Protein AF-X0Z1N2-F1 (afdb_monomer_lite)

Foldseek 3Di:
DLDDDPVFFAKPACWDWDQDPVGIDIDTDTDGDPPNPVVVVVSVVVVQVVCPVPPPPDDDDDDDDDPD

pLDDT: mean 87.64, std 7.68, range [55.78, 95.81]

Sequence (68 aa):
KFPEDPSLGEAIIPNAFNGGLDGMRSMGVTELKKGKLEEAMARARAAALMYATRVAGFEYSIEVWSNV

Secondary structure (DSSP, 8-state):
-PPP-TTTEEEEEEEEEEEETTEEEEEEEEEEPTT-HHHHHHHHHHHHHHHHTTSTT-----------

Organism: NCBI:txid412755

Radius of gyration: 13.03 Å; chains: 1; bounding box: 36×20×35 Å

Structure (mmCIF, N/CA/C/O backbone):
data_AF-X0Z1N2-F1
#
_entry.id   AF-X0Z1N2-F1
#
loop_
_atom_site.group_PDB
_atom_site.id
_atom_site.type_symbol
_atom_site.label_atom_id
_atom_site.label_alt_id
_atom_site.label_comp_id
_atom_site.label_asym_id
_atom_site.label_entity_id
_atom_site.label_seq_id
_atom_site.pdbx_PDB_ins_code
_atom_site.Cartn_x
_atom_site.Cartn_y
_atom_site.Cartn_z
_atom_site.occupancy
_atom_site.B_iso_or_equiv
_atom_site.auth_seq_id
_atom_site.auth_comp_id
_atom_site.auth_asym_id
_atom_site.auth_atom_id
_atom_site.pdbx_PDB_model_num
ATOM 1 N N . LYS A 1 1 ? 12.763 -4.163 1.891 1.00 55.78 1 LYS A N 1
ATOM 2 C CA . LYS A 1 1 ? 11.383 -4.535 2.283 1.00 55.78 1 LYS A CA 1
ATOM 3 C C . LYS A 1 1 ? 10.862 -3.416 3.174 1.00 55.78 1 LYS A C 1
ATOM 5 O O . LYS A 1 1 ? 11.558 -3.084 4.125 1.00 55.78 1 LYS A O 1
ATOM 10 N N . PHE A 1 2 ? 9.748 -2.773 2.828 1.00 68.56 2 PHE A N 1
ATOM 11 C CA . PHE A 1 2 ? 9.112 -1.817 3.734 1.00 68.56 2 PHE A CA 1
ATOM 12 C C . PHE A 1 2 ? 8.397 -2.644 4.815 1.00 68.56 2 PHE A C 1
ATOM 14 O O . PHE A 1 2 ? 7.629 -3.530 4.437 1.00 68.56 2 PHE A O 1
ATOM 21 N N . PRO A 1 3 ? 8.737 -2.496 6.109 1.00 73.00 3 PRO A N 1
ATOM 22 C CA . PRO A 1 3 ? 8.215 -3.381 7.147 1.00 73.00 3 PRO A CA 1
ATOM 23 C C . PRO A 1 3 ? 6.694 -3.253 7.243 1.00 73.00 3 PRO A C 1
ATOM 25 O O . PRO A 1 3 ? 6.132 -2.212 6.904 1.00 73.00 3 PRO A O 1
ATOM 28 N N . GLU A 1 4 ? 6.025 -4.306 7.694 1.00 76.44 4 GLU A N 1
ATOM 29 C CA . GLU A 1 4 ? 4.603 -4.240 8.027 1.00 76.44 4 GLU A CA 1
ATOM 30 C C . GLU A 1 4 ? 4.406 -3.439 9.318 1.00 76.44 4 GLU A C 1
ATOM 32 O O . GLU A 1 4 ? 5.334 -3.273 10.112 1.00 76.44 4 GLU A O 1
ATOM 37 N N . ASP A 1 5 ? 3.206 -2.899 9.508 1.00 83.69 5 ASP A N 1
ATOM 38 C CA . ASP A 1 5 ? 2.841 -2.201 10.737 1.00 83.69 5 ASP A CA 1
ATOM 39 C C . ASP A 1 5 ? 1.474 -2.669 11.222 1.00 83.69 5 ASP A C 1
ATOM 41 O O . ASP A 1 5 ? 0.441 -2.187 10.743 1.00 83.69 5 ASP A O 1
ATOM 45 N N . PRO A 1 6 ? 1.468 -3.605 12.185 1.00 86.06 6 PRO A N 1
ATOM 46 C CA . PRO A 1 6 ? 0.242 -4.179 12.716 1.00 86.06 6 PRO A CA 1
ATOM 47 C C . PRO A 1 6 ? -0.583 -3.168 13.532 1.00 86.06 6 PRO A C 1
ATOM 49 O O . PRO A 1 6 ? -1.710 -3.469 13.942 1.00 86.06 6 PRO A O 1
ATOM 52 N N . SER A 1 7 ? -0.067 -1.955 13.793 1.00 91.44 7 SER A N 1
ATOM 53 C CA . SER A 1 7 ? -0.862 -0.892 14.418 1.00 91.44 7 SER A CA 1
ATOM 54 C C . SER A 1 7 ? -1.936 -0.343 13.474 1.00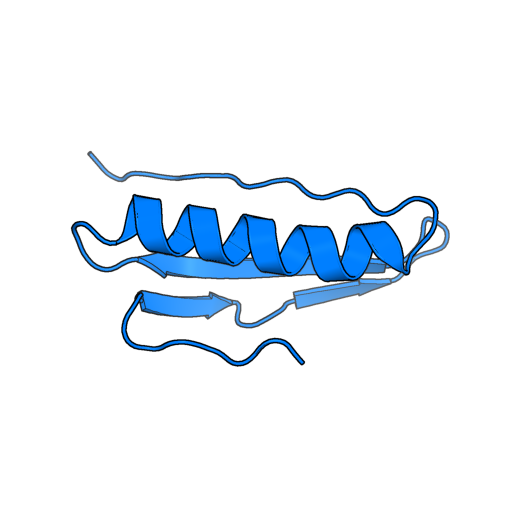 91.44 7 SER A C 1
ATOM 56 O O . SER A 1 7 ? -2.995 0.067 13.953 1.00 91.44 7 SER A O 1
ATOM 58 N N . LEU A 1 8 ? -1.712 -0.409 12.157 1.00 91.25 8 LEU A N 1
ATOM 59 C CA . LEU A 1 8 ? -2.610 0.142 11.139 1.00 91.25 8 LEU A CA 1
ATOM 60 C C . LEU A 1 8 ? -3.723 -0.824 10.734 1.00 91.25 8 LEU A C 1
ATOM 62 O O . LEU A 1 8 ? -4.821 -0.382 10.398 1.00 91.25 8 LEU A O 1
ATOM 66 N N . GLY A 1 9 ? -3.453 -2.127 10.769 1.00 91.88 9 GLY A N 1
ATOM 67 C CA . GLY A 1 9 ? -4.346 -3.122 10.194 1.00 91.88 9 GLY A CA 1
ATOM 68 C C . GLY A 1 9 ? -3.726 -4.507 10.081 1.00 91.88 9 GLY A C 1
ATOM 69 O O . GLY A 1 9 ? -2.642 -4.755 10.613 1.00 91.88 9 GLY A O 1
ATOM 70 N N . GLU A 1 10 ? -4.423 -5.381 9.364 1.00 92.69 10 GLU A N 1
ATOM 71 C CA . GLU A 1 10 ? -3.990 -6.738 9.028 1.00 92.69 10 GLU A CA 1
ATOM 72 C C . GLU A 1 10 ? -3.845 -6.875 7.509 1.00 92.69 10 GLU A C 1
ATOM 74 O O . GLU A 1 10 ? -4.702 -6.437 6.740 1.00 92.69 10 GLU A O 1
ATOM 79 N N . ALA A 1 11 ? -2.733 -7.453 7.057 1.00 89.50 11 ALA A N 1
ATOM 80 C CA . ALA A 1 11 ? -2.513 -7.695 5.640 1.00 89.50 11 ALA A CA 1
ATOM 81 C C . ALA A 1 11 ? -3.308 -8.929 5.186 1.00 89.50 11 ALA A C 1
ATOM 83 O O . ALA A 1 11 ? -2.953 -10.054 5.527 1.00 89.50 11 ALA A O 1
ATOM 84 N N . ILE A 1 12 ? -4.343 -8.723 4.368 1.00 91.44 12 ILE A N 1
ATOM 85 C CA . ILE A 1 12 ? -5.081 -9.811 3.704 1.00 91.44 12 ILE A CA 1
ATOM 86 C C . ILE A 1 12 ? -4.231 -10.391 2.568 1.00 91.44 12 ILE A C 1
ATOM 88 O O . ILE A 1 12 ? -4.143 -11.603 2.387 1.00 91.44 12 ILE A O 1
ATOM 92 N N . ILE A 1 13 ? -3.578 -9.510 1.805 1.00 89.19 13 ILE A N 1
ATOM 93 C CA . ILE A 1 13 ? -2.613 -9.874 0.764 1.00 89.19 13 ILE A CA 1
ATOM 94 C C . ILE A 1 13 ? -1.319 -9.117 1.077 1.00 89.19 13 ILE A C 1
ATOM 96 O O . ILE A 1 13 ? -1.235 -7.928 0.769 1.00 89.19 13 ILE A O 1
ATOM 100 N N . PRO A 1 14 ? -0.309 -9.767 1.686 1.00 80.81 14 PRO A N 1
ATOM 101 C CA . PRO A 1 14 ? 0.906 -9.084 2.131 1.00 80.81 14 PRO A CA 1
ATOM 102 C C . PRO A 1 14 ? 1.706 -8.452 0.993 1.00 80.81 14 PRO A C 1
ATOM 104 O O . PRO A 1 14 ? 2.160 -7.323 1.129 1.00 80.81 14 PRO A O 1
ATOM 107 N N . ASN A 1 15 ? 1.890 -9.176 -0.116 1.00 83.56 15 ASN A N 1
ATOM 108 C CA . ASN A 1 15 ? 2.372 -8.673 -1.406 1.00 83.56 15 ASN A CA 1
ATOM 109 C C . ASN A 1 15 ? 2.255 -9.790 -2.456 1.00 83.56 15 ASN A C 1
ATOM 111 O O . ASN A 1 15 ? 2.973 -10.789 -2.386 1.00 83.56 15 ASN A O 1
ATOM 115 N N . ALA A 1 16 ? 1.370 -9.612 -3.431 1.00 88.50 16 ALA A N 1
ATOM 116 C CA . ALA A 1 16 ? 1.281 -10.445 -4.621 1.00 88.50 16 ALA A CA 1
ATOM 117 C C . ALA A 1 16 ? 2.097 -9.811 -5.752 1.00 88.50 16 ALA A C 1
ATOM 119 O O . ALA A 1 16 ? 1.969 -8.613 -6.006 1.00 88.50 16 ALA A O 1
ATOM 120 N N . PHE A 1 17 ? 2.907 -10.615 -6.440 1.00 90.06 17 PHE A N 1
ATOM 121 C CA . PHE A 1 17 ? 3.742 -10.167 -7.553 1.00 90.06 17 PHE A CA 1
ATOM 122 C C . PHE A 1 17 ? 3.345 -10.872 -8.843 1.00 90.06 17 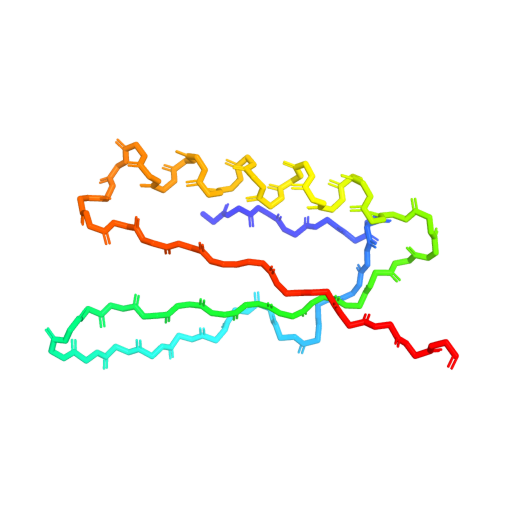PHE A C 1
ATOM 124 O O . PHE A 1 17 ? 3.103 -12.078 -8.849 1.00 90.06 17 PHE A O 1
ATOM 131 N N . ASN A 1 18 ? 3.330 -10.125 -9.941 1.00 92.19 18 ASN A N 1
ATOM 132 C CA . ASN A 1 18 ? 3.195 -10.674 -11.282 1.00 92.19 18 ASN A CA 1
ATOM 133 C C . ASN A 1 18 ? 4.199 -9.986 -12.213 1.00 92.19 18 ASN A C 1
ATOM 135 O O . ASN A 1 18 ? 4.208 -8.758 -12.309 1.00 92.19 18 ASN A O 1
ATOM 139 N N . GLY A 1 19 ? 5.060 -10.770 -12.859 1.00 92.00 19 GLY A N 1
ATOM 140 C CA . GLY A 1 19 ? 6.073 -10.288 -13.796 1.00 92.00 19 GLY A CA 1
ATOM 141 C C . GLY A 1 19 ? 5.726 -10.669 -15.232 1.00 92.00 19 GLY A C 1
ATOM 142 O O . GLY A 1 19 ? 5.360 -11.812 -15.497 1.00 92.00 19 GLY A O 1
ATOM 143 N N . GLY A 1 20 ? 5.876 -9.724 -16.157 1.00 90.56 20 GLY A N 1
ATOM 144 C CA . GLY A 1 20 ? 5.681 -9.923 -17.592 1.00 90.56 20 GLY A CA 1
ATOM 145 C C . GLY A 1 20 ? 6.615 -9.041 -18.424 1.00 90.56 20 GLY A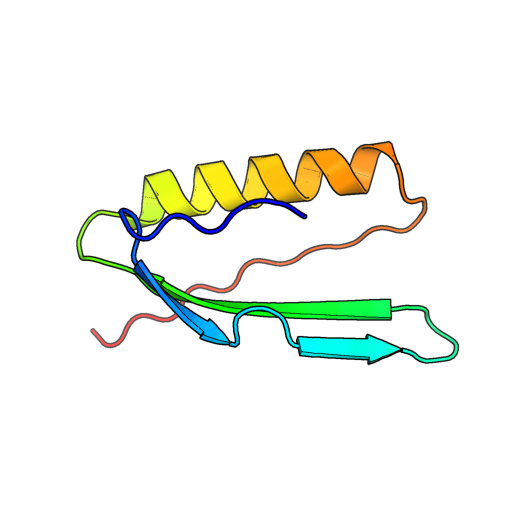 C 1
ATOM 146 O O . GLY A 1 20 ? 7.502 -8.379 -17.888 1.00 90.56 20 GLY A O 1
ATOM 147 N N . LEU A 1 21 ? 6.409 -9.023 -19.744 1.00 89.38 21 LEU A N 1
ATOM 148 C CA . LEU A 1 21 ? 7.210 -8.204 -20.668 1.00 89.38 21 LEU A CA 1
ATOM 149 C C . LEU A 1 21 ? 7.084 -6.696 -20.388 1.00 89.38 21 LEU A C 1
ATOM 151 O O . LEU A 1 21 ? 8.034 -5.956 -20.617 1.00 89.38 21 LEU A O 1
ATOM 155 N N . ASP A 1 22 ? 5.956 -6.271 -19.816 1.00 84.44 22 ASP A N 1
ATOM 156 C CA . ASP A 1 22 ? 5.677 -4.876 -19.449 1.00 84.44 22 ASP A CA 1
ATOM 157 C C . ASP A 1 22 ? 6.242 -4.489 -18.067 1.00 84.44 22 ASP A C 1
ATOM 159 O O . ASP A 1 22 ? 5.983 -3.397 -17.563 1.00 84.44 22 ASP A O 1
ATOM 163 N N . GLY A 1 23 ? 6.992 -5.388 -17.420 1.00 87.25 23 GLY A N 1
ATOM 164 C CA . GLY A 1 23 ? 7.601 -5.172 -16.110 1.00 87.25 23 GLY A CA 1
ATOM 165 C C . GLY A 1 23 ? 6.950 -5.979 -14.986 1.00 87.25 23 GLY A C 1
ATOM 166 O O . GLY A 1 23 ? 6.355 -7.036 -15.200 1.00 87.25 23 GLY A O 1
ATOM 167 N N . MET A 1 24 ? 7.114 -5.499 -13.752 1.00 89.38 24 MET A N 1
ATOM 168 C CA . MET A 1 24 ? 6.646 -6.178 -12.542 1.00 89.38 24 MET A CA 1
ATOM 169 C C . MET A 1 24 ? 5.535 -5.378 -11.872 1.00 89.38 24 MET A C 1
ATOM 171 O O . MET A 1 24 ? 5.707 -4.202 -11.559 1.00 89.38 24 MET A O 1
ATOM 175 N N . ARG A 1 25 ? 4.415 -6.041 -11.590 1.00 90.38 25 ARG A N 1
ATOM 176 C CA . ARG A 1 25 ? 3.316 -5.501 -10.787 1.00 90.38 25 ARG A CA 1
ATOM 177 C C . ARG A 1 25 ? 3.366 -6.097 -9.390 1.00 90.38 25 ARG A C 1
ATOM 179 O O . ARG A 1 25 ? 3.599 -7.295 -9.233 1.00 90.38 25 ARG A O 1
ATOM 186 N N . SER A 1 26 ? 3.131 -5.251 -8.395 1.00 89.56 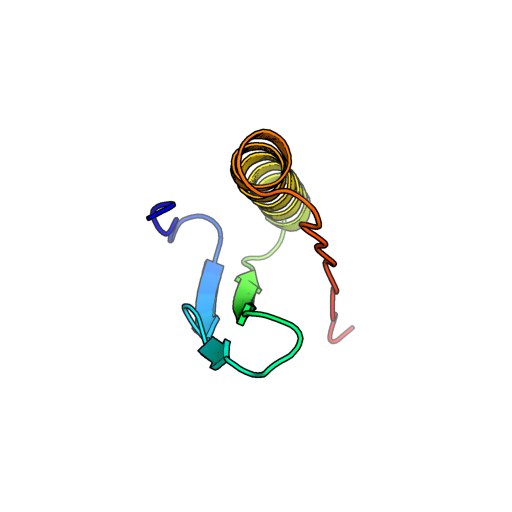26 SER A N 1
ATOM 187 C CA . SER A 1 26 ? 3.006 -5.631 -6.989 1.00 89.56 26 SER A CA 1
ATOM 188 C C . SER A 1 26 ? 1.684 -5.106 -6.454 1.00 89.56 26 SER A C 1
ATOM 190 O O . SER A 1 26 ? 1.340 -3.955 -6.710 1.00 89.56 26 SER A O 1
ATOM 192 N N . MET A 1 27 ? 0.967 -5.925 -5.693 1.00 90.31 27 MET A N 1
ATOM 193 C CA . MET A 1 27 ? -0.283 -5.540 -5.042 1.00 90.31 27 MET A CA 1
ATOM 194 C C . MET A 1 27 ? -0.286 -6.013 -3.593 1.00 90.31 27 MET A C 1
ATOM 196 O O . MET A 1 27 ? 0.008 -7.175 -3.317 1.00 90.31 27 MET A O 1
ATOM 200 N N . GLY A 1 28 ? -0.653 -5.117 -2.683 1.00 89.69 28 GLY A N 1
ATOM 201 C CA . GLY A 1 28 ? -0.926 -5.435 -1.288 1.00 89.69 28 GLY A CA 1
ATOM 202 C C . GLY A 1 28 ? -2.345 -5.015 -0.927 1.00 89.69 28 GLY A C 1
ATOM 203 O O . GLY A 1 28 ? -2.835 -4.006 -1.431 1.00 89.69 28 GLY A O 1
ATOM 204 N N . VAL A 1 29 ? -2.997 -5.788 -0.063 1.00 91.88 29 VAL A N 1
ATOM 205 C CA . VAL A 1 29 ? -4.328 -5.477 0.472 1.00 91.88 29 VAL A CA 1
ATOM 206 C C . VAL A 1 29 ? -4.261 -5.564 1.985 1.00 91.88 29 VAL A C 1
ATOM 208 O O . VAL A 1 29 ? -3.878 -6.600 2.531 1.00 91.88 29 VAL A O 1
ATOM 211 N N . THR A 1 30 ? -4.663 -4.485 2.647 1.00 91.81 30 THR A N 1
ATOM 212 C CA . THR A 1 30 ? -4.667 -4.375 4.106 1.00 91.81 30 THR A CA 1
ATOM 213 C C . THR A 1 30 ? -6.058 -3.986 4.568 1.00 91.81 30 THR A C 1
ATOM 215 O O . THR A 1 30 ? -6.595 -2.969 4.129 1.00 91.81 30 THR A O 1
ATOM 218 N N . GLU A 1 31 ? -6.622 -4.765 5.484 1.00 94.38 31 GLU A N 1
A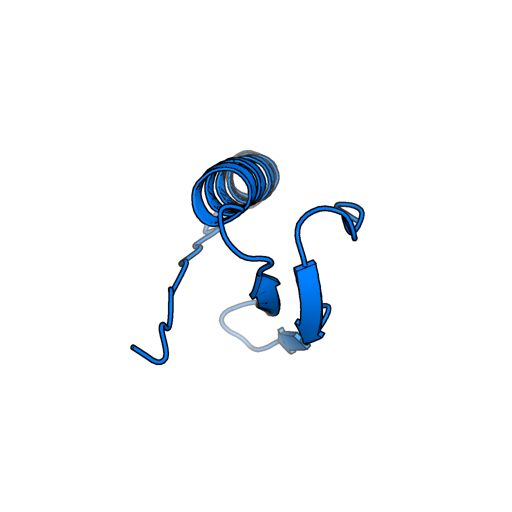TOM 219 C CA . GLU A 1 31 ? -7.794 -4.344 6.239 1.00 94.38 31 GLU A CA 1
ATOM 220 C C . GLU A 1 31 ? -7.351 -3.356 7.317 1.00 94.38 31 GLU A C 1
ATOM 222 O O . GLU A 1 31 ? -6.529 -3.675 8.177 1.00 94.38 31 GLU A O 1
ATOM 227 N N . LEU A 1 32 ? -7.862 -2.127 7.250 1.00 94.12 32 LEU A N 1
ATOM 228 C CA . LEU A 1 32 ? -7.470 -1.065 8.168 1.00 94.12 32 LEU A CA 1
ATOM 229 C C . LEU A 1 32 ? -8.332 -1.069 9.427 1.00 94.12 32 LEU A C 1
ATOM 231 O O . LEU A 1 32 ? -9.556 -1.197 9.373 1.00 94.12 32 LEU A O 1
ATOM 235 N N . LYS A 1 33 ? -7.700 -0.802 10.572 1.00 94.88 33 LYS A N 1
ATOM 236 C CA . LYS A 1 33 ? -8.435 -0.493 11.802 1.00 94.88 33 LYS A CA 1
ATOM 237 C C . LYS A 1 33 ? -9.191 0.825 11.641 1.00 94.88 33 LYS A C 1
ATOM 239 O O . LYS A 1 33 ? -8.748 1.757 10.962 1.00 94.88 33 LYS A O 1
ATOM 244 N N . LYS A 1 34 ? -10.328 0.937 12.328 1.00 92.75 34 LYS A N 1
ATOM 245 C CA . LYS A 1 34 ? -11.145 2.156 12.329 1.00 92.75 34 LYS A CA 1
ATOM 246 C C . LYS A 1 34 ? -10.301 3.381 12.709 1.00 92.75 34 LYS A C 1
ATOM 248 O O . LYS A 1 34 ? -9.592 3.364 13.710 1.00 92.75 34 LYS A O 1
ATOM 253 N N . GLY A 1 35 ? -10.402 4.443 11.908 1.00 94.19 35 GLY A N 1
ATOM 254 C CA . GLY A 1 35 ? -9.674 5.699 12.124 1.00 94.19 35 GLY A CA 1
ATOM 255 C C . GLY A 1 35 ? -8.218 5.704 11.645 1.00 94.19 35 GLY A C 1
ATOM 256 O O . GLY A 1 35 ? -7.552 6.719 11.797 1.00 94.19 35 GLY A O 1
ATOM 257 N N . LYS A 1 36 ? -7.716 4.616 11.041 1.00 95.81 36 LYS A N 1
ATOM 258 C CA . LYS A 1 36 ? -6.320 4.513 10.571 1.00 95.81 36 LYS A CA 1
ATOM 259 C C . LYS A 1 36 ? -6.100 4.849 9.096 1.00 95.81 36 LYS A C 1
ATOM 261 O O . LYS A 1 36 ? -4.984 4.707 8.605 1.00 95.81 36 LYS A O 1
ATOM 266 N N . LEU A 1 37 ? -7.128 5.334 8.395 1.00 93.62 37 LEU A N 1
ATOM 267 C CA . LEU A 1 37 ? -7.042 5.645 6.965 1.00 93.62 37 LEU A CA 1
ATOM 268 C C . LEU A 1 37 ? -5.959 6.689 6.653 1.00 93.62 37 LEU A C 1
ATOM 270 O O . LEU A 1 37 ? -5.146 6.468 5.763 1.00 93.62 37 LEU A O 1
ATOM 274 N N . GLU A 1 38 ? -5.908 7.802 7.387 1.00 95.38 38 GLU A N 1
ATOM 275 C CA . GLU A 1 38 ? -4.939 8.874 7.113 1.00 95.38 38 GLU A CA 1
ATOM 276 C C . GLU A 1 38 ? -3.489 8.417 7.322 1.00 95.38 38 GLU A C 1
ATOM 278 O O . GLU A 1 38 ? -2.635 8.637 6.460 1.00 95.38 38 GLU A O 1
ATOM 283 N N . GLU A 1 39 ? -3.223 7.718 8.427 1.00 95.06 39 GLU A N 1
ATOM 284 C CA . GLU A 1 39 ? -1.907 7.146 8.734 1.00 95.06 39 GLU A CA 1
ATOM 285 C C . GLU A 1 39 ? -1.486 6.112 7.673 1.00 95.06 39 GLU A C 1
ATOM 287 O O . GLU A 1 39 ? -0.343 6.121 7.205 1.00 95.06 39 GLU A O 1
ATOM 292 N N . ALA A 1 40 ? -2.420 5.263 7.229 1.00 92.94 40 ALA A N 1
ATOM 293 C CA . ALA A 1 40 ? -2.182 4.289 6.167 1.00 92.94 40 ALA A CA 1
ATOM 294 C C . ALA A 1 40 ? -1.884 4.961 4.816 1.00 92.94 40 ALA A C 1
ATOM 296 O O . ALA A 1 40 ? -0.952 4.554 4.120 1.00 92.94 40 ALA A O 1
ATOM 297 N N . MET A 1 41 ? -2.605 6.030 4.465 1.00 92.75 41 MET A N 1
ATOM 298 C CA . MET A 1 41 ? -2.354 6.802 3.242 1.00 92.75 41 MET A CA 1
ATOM 299 C C . MET A 1 41 ? -0.996 7.512 3.279 1.00 92.75 41 MET A C 1
ATOM 301 O O . MET A 1 41 ? -0.267 7.499 2.285 1.00 92.75 41 MET A O 1
ATOM 305 N N . ALA A 1 42 ? -0.622 8.107 4.416 1.00 93.25 42 ALA A N 1
ATOM 306 C CA . ALA A 1 42 ? 0.690 8.730 4.594 1.00 93.25 42 ALA A CA 1
ATOM 307 C C . ALA A 1 42 ? 1.819 7.702 4.423 1.00 93.25 42 ALA A C 1
ATOM 309 O O . ALA A 1 42 ? 2.787 7.941 3.695 1.00 93.25 42 ALA A O 1
ATOM 310 N N . ARG A 1 43 ? 1.647 6.519 5.019 1.00 90.19 43 ARG A N 1
ATOM 311 C CA . ARG A 1 43 ? 2.568 5.393 4.871 1.00 90.19 43 ARG A CA 1
ATOM 312 C C . ARG A 1 43 ? 2.691 4.927 3.417 1.00 90.19 43 ARG A C 1
ATOM 314 O O . ARG A 1 43 ? 3.808 4.747 2.935 1.00 90.19 43 ARG A O 1
ATOM 321 N N . ALA A 1 44 ? 1.571 4.744 2.718 1.00 89.38 44 ALA A N 1
ATOM 322 C CA . ALA A 1 44 ? 1.560 4.296 1.326 1.00 89.38 44 ALA A CA 1
ATOM 323 C C . ALA A 1 44 ? 2.285 5.289 0.400 1.00 89.38 44 ALA A C 1
ATOM 325 O O . ALA A 1 44 ? 3.098 4.883 -0.429 1.00 89.38 44 ALA A O 1
ATOM 326 N N . ARG A 1 45 ? 2.082 6.598 0.605 1.00 89.94 45 ARG A N 1
ATOM 327 C CA . ARG A 1 45 ? 2.808 7.657 -0.123 1.00 89.94 45 ARG A CA 1
ATOM 328 C C . ARG A 1 45 ? 4.313 7.621 0.149 1.00 89.94 45 ARG A C 1
ATOM 330 O O . ARG A 1 45 ? 5.099 7.746 -0.786 1.00 89.94 45 ARG A O 1
ATOM 337 N N . ALA A 1 46 ? 4.720 7.419 1.404 1.00 89.12 46 ALA A N 1
ATOM 338 C CA . ALA A 1 46 ? 6.135 7.299 1.759 1.00 89.12 46 ALA A CA 1
ATOM 339 C C . ALA A 1 46 ? 6.790 6.083 1.082 1.00 89.12 46 ALA A C 1
ATOM 341 O O . ALA A 1 46 ? 7.896 6.191 0.550 1.00 89.12 46 ALA A O 1
ATOM 342 N N . ALA A 1 47 ? 6.088 4.946 1.043 1.00 85.88 47 ALA A N 1
ATOM 343 C CA . ALA A 1 47 ? 6.546 3.762 0.325 1.00 85.88 47 ALA A CA 1
ATOM 344 C C . ALA A 1 47 ? 6.671 4.033 -1.184 1.00 85.88 47 ALA A C 1
ATOM 346 O O . ALA A 1 47 ? 7.719 3.750 -1.760 1.00 85.88 47 ALA A O 1
ATOM 347 N N . ALA A 1 48 ? 5.659 4.644 -1.810 1.00 86.69 48 ALA A N 1
ATOM 348 C CA . ALA A 1 48 ? 5.682 4.989 -3.232 1.00 86.69 48 ALA A CA 1
ATOM 349 C C . ALA A 1 48 ? 6.854 5.918 -3.592 1.00 86.69 48 ALA A C 1
ATOM 351 O O . ALA A 1 48 ? 7.562 5.661 -4.564 1.00 86.69 48 ALA A O 1
ATOM 352 N N . LEU A 1 49 ? 7.126 6.944 -2.776 1.00 87.50 49 LEU A N 1
ATOM 353 C CA . LEU A 1 49 ? 8.229 7.884 -3.002 1.00 87.50 49 LEU A CA 1
ATOM 354 C C . LEU A 1 49 ? 9.606 7.195 -3.006 1.00 87.50 49 LEU A C 1
ATOM 356 O O . LEU A 1 49 ? 10.477 7.537 -3.812 1.00 87.50 49 LEU A O 1
ATOM 360 N N . MET A 1 50 ? 9.809 6.193 -2.143 1.00 84.00 50 MET A N 1
ATOM 361 C CA . MET A 1 50 ? 11.058 5.422 -2.137 1.00 84.00 50 MET A CA 1
ATOM 362 C C . MET A 1 50 ? 11.297 4.666 -3.448 1.00 84.00 50 MET A C 1
ATOM 364 O O . MET A 1 50 ? 12.450 4.508 -3.848 1.00 84.00 50 MET A O 1
ATOM 368 N N . TYR A 1 51 ? 10.236 4.189 -4.104 1.00 83.06 51 TYR A N 1
ATOM 369 C CA . TYR A 1 51 ? 10.346 3.472 -5.375 1.00 83.06 51 TYR A CA 1
ATOM 370 C C . TYR A 1 51 ? 10.435 4.430 -6.563 1.00 83.06 51 TYR A C 1
ATOM 372 O O . TYR A 1 51 ? 11.309 4.253 -7.409 1.00 83.06 51 TYR A O 1
ATOM 380 N N . ALA A 1 52 ? 9.625 5.493 -6.579 1.00 84.31 52 ALA A N 1
ATOM 381 C CA . ALA A 1 52 ? 9.624 6.498 -7.646 1.00 84.31 52 ALA A CA 1
ATOM 382 C C . ALA A 1 52 ? 11.000 7.158 -7.849 1.00 84.31 52 ALA A C 1
ATOM 384 O O . ALA A 1 52 ? 11.380 7.473 -8.971 1.00 84.31 52 ALA A O 1
ATOM 385 N N . THR A 1 53 ? 11.779 7.335 -6.778 1.00 84.44 53 THR A N 1
ATOM 386 C CA . THR A 1 53 ? 13.132 7.921 -6.860 1.00 84.44 53 THR A CA 1
ATOM 387 C C . THR A 1 53 ? 14.203 6.954 -7.373 1.00 84.44 53 THR A C 1
ATOM 389 O O . THR A 1 53 ? 15.322 7.379 -7.650 1.00 84.44 53 THR A O 1
ATOM 392 N N . ARG A 1 54 ? 13.899 5.654 -7.481 1.00 82.94 54 ARG A N 1
ATOM 393 C CA . ARG A 1 54 ? 14.884 4.598 -7.780 1.00 82.94 54 ARG A CA 1
ATOM 394 C C . ARG A 1 54 ? 14.546 3.763 -9.010 1.00 82.94 54 ARG A C 1
ATOM 396 O O . ARG A 1 54 ? 15.422 3.062 -9.509 1.00 82.94 54 ARG A O 1
ATOM 403 N N . VAL A 1 55 ? 13.300 3.804 -9.472 1.00 84.12 55 VAL A N 1
ATOM 404 C CA . VAL A 1 55 ? 12.791 2.945 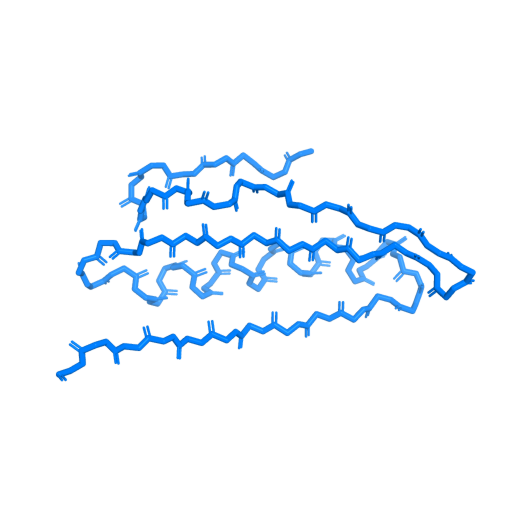-10.542 1.00 84.12 55 VAL A CA 1
ATOM 405 C C . VAL A 1 55 ? 12.170 3.821 -11.626 1.00 84.12 55 VAL A C 1
ATOM 407 O O . VAL A 1 55 ? 11.107 4.410 -11.438 1.00 84.12 55 VAL A O 1
ATOM 410 N N . ALA A 1 56 ? 12.853 3.919 -12.767 1.00 86.00 56 ALA A N 1
ATOM 411 C CA . ALA A 1 56 ? 12.327 4.614 -13.936 1.00 86.00 56 ALA A CA 1
ATOM 412 C C . ALA A 1 56 ? 11.060 3.907 -14.448 1.00 86.00 56 ALA A C 1
ATOM 414 O O . ALA A 1 56 ? 11.038 2.682 -14.545 1.00 86.00 56 ALA A O 1
ATOM 415 N N . GLY A 1 57 ? 10.016 4.681 -14.760 1.00 87.25 57 GLY A N 1
ATOM 416 C CA . GLY A 1 57 ? 8.716 4.139 -15.176 1.00 87.25 57 GLY A CA 1
ATOM 417 C C . GLY A 1 57 ? 7.879 3.556 -14.032 1.00 87.25 57 GLY A C 1
ATOM 418 O O . GLY A 1 57 ? 6.941 2.812 -14.291 1.00 87.25 57 GLY A O 1
ATOM 419 N N . PHE A 1 58 ? 8.214 3.853 -12.771 1.00 89.88 58 PHE A N 1
ATOM 420 C CA . PHE A 1 58 ? 7.395 3.434 -11.637 1.00 89.88 58 PHE A CA 1
ATOM 421 C C . PHE A 1 58 ? 6.045 4.151 -11.626 1.00 89.88 58 PHE A C 1
ATOM 423 O O . PHE A 1 58 ? 5.975 5.381 -11.601 1.00 89.88 58 PHE A O 1
ATOM 430 N N . GLU A 1 59 ? 4.985 3.359 -11.543 1.00 89.62 59 GLU A N 1
ATOM 431 C CA . GLU A 1 59 ? 3.611 3.814 -11.386 1.00 89.62 59 GLU A CA 1
ATOM 432 C C . GLU A 1 59 ? 3.012 3.177 -10.130 1.00 89.62 59 GLU A C 1
ATOM 434 O O . GLU A 1 59 ? 3.342 2.043 -9.772 1.00 89.62 59 GLU A O 1
ATOM 439 N N . TYR A 1 60 ? 2.129 3.904 -9.444 1.00 90.44 60 TYR A N 1
ATOM 440 C CA . TYR A 1 60 ? 1.389 3.370 -8.306 1.00 90.44 60 TYR A CA 1
ATOM 441 C C . TYR A 1 60 ? -0.026 3.943 -8.260 1.00 90.44 60 TYR A C 1
ATOM 443 O O . TYR A 1 60 ? -0.252 5.105 -8.601 1.00 90.44 60 TYR A O 1
ATOM 451 N N . SER A 1 61 ? -0.966 3.132 -7.788 1.00 91.94 61 SER A N 1
ATOM 452 C CA . SER A 1 61 ? -2.325 3.544 -7.451 1.00 91.94 61 SER A CA 1
ATOM 453 C C . SER A 1 61 ? -2.652 3.105 -6.027 1.00 91.94 61 SER A C 1
ATOM 455 O O . SER A 1 61 ? -2.038 2.187 -5.478 1.00 91.94 61 SER A O 1
ATOM 457 N N . ILE A 1 62 ? -3.600 3.802 -5.405 1.00 91.94 62 ILE A N 1
ATOM 458 C CA . ILE A 1 62 ? -4.174 3.415 -4.119 1.00 91.94 62 ILE A CA 1
ATOM 459 C C . ILE A 1 62 ? -5.686 3.459 -4.287 1.00 91.94 62 ILE A C 1
ATOM 461 O O . ILE A 1 62 ? -6.235 4.497 -4.656 1.00 91.94 62 ILE A O 1
ATOM 465 N N . GLU A 1 63 ? -6.339 2.343 -3.999 1.00 93.25 63 GLU A N 1
ATOM 466 C CA . GLU A 1 63 ? -7.792 2.210 -4.018 1.00 93.25 63 GLU A CA 1
ATOM 467 C C . GLU A 1 63 ? -8.287 1.970 -2.590 1.00 93.25 63 GLU A C 1
ATOM 469 O O . GLU A 1 63 ? -7.653 1.260 -1.807 1.00 93.25 63 GLU A O 1
ATOM 474 N N . VAL A 1 64 ? -9.398 2.616 -2.231 1.00 92.38 64 VAL A N 1
ATOM 475 C CA . VAL A 1 64 ? -10.006 2.518 -0.901 1.00 92.38 64 VAL A CA 1
ATOM 476 C C . VAL A 1 64 ? -11.418 1.984 -1.070 1.00 92.38 64 VAL A C 1
ATOM 478 O O . VAL A 1 64 ? -12.251 2.621 -1.714 1.00 92.38 64 VAL A O 1
ATOM 481 N N . TRP A 1 65 ? -11.691 0.839 -0.454 1.00 90.75 65 TRP A N 1
ATOM 482 C CA . TRP A 1 65 ? -13.026 0.255 -0.379 1.00 90.75 65 TRP A CA 1
ATOM 483 C C . TRP A 1 65 ? -13.586 0.442 1.027 1.00 90.75 65 TRP A C 1
ATOM 485 O O . TRP A 1 65 ? -12.868 0.316 2.020 1.00 90.75 65 TRP A O 1
ATOM 495 N N . SER A 1 66 ? -14.873 0.761 1.112 1.00 84.94 66 SER A N 1
ATOM 496 C CA . SER A 1 66 ? -15.582 0.919 2.375 1.00 84.94 66 SER A CA 1
ATOM 497 C C . SER A 1 66 ? -16.925 0.211 2.281 1.00 84.94 66 SER A C 1
ATOM 499 O O . SER A 1 66 ? -17.700 0.471 1.364 1.00 84.94 66 SER A O 1
ATOM 501 N N . ASN A 1 67 ? -17.184 -0.678 3.236 1.00 71.31 67 ASN A N 1
ATOM 502 C CA . ASN A 1 67 ? -18.461 -1.367 3.383 1.00 71.31 67 ASN A CA 1
ATOM 503 C C . ASN A 1 67 ? -19.352 -0.523 4.305 1.00 71.31 67 ASN A C 1
ATOM 505 O O . ASN A 1 67 ? -19.542 -0.890 5.465 1.00 71.31 67 ASN A O 1
ATOM 509 N N . VAL A 1 68 ? -19.772 0.657 3.835 1.00 56.38 68 VAL A N 1
ATOM 510 C CA . VAL A 1 68 ? -20.742 1.499 4.563 1.00 56.38 68 VAL A CA 1
ATOM 511 C C . VAL A 1 68 ? -22.067 0.759 4.692 1.00 56.38 68 VAL A C 1
ATOM 513 O O . VAL A 1 68 ? -22.509 0.189 3.669 1.00 56.38 68 VAL A O 1
#